Protein AF-F8UHE6-F1 (afdb_monomer_lite)

Radius of gyration: 17.06 Å; chains: 1; bounding box: 38×23×50 Å

Structure (mmCIF, N/CA/C/O backbone):
data_AF-F8UHE6-F1
#
_entry.id   AF-F8UHE6-F1
#
loop_
_atom_site.group_PDB
_atom_site.id
_atom_site.type_symbol
_atom_site.label_atom_id
_atom_site.label_alt_id
_atom_site.label_comp_id
_atom_site.label_asym_id
_atom_site.label_entity_id
_atom_site.label_seq_id
_atom_site.pdbx_PDB_ins_code
_atom_site.Cartn_x
_atom_site.Cartn_y
_atom_site.Cartn_z
_atom_site.occupancy
_atom_site.B_iso_or_equiv
_atom_site.auth_seq_id
_atom_site.auth_comp_id
_atom_site.auth_asym_id
_atom_site.auth_atom_id
_atom_site.pdbx_PDB_model_num
ATOM 1 N N . LEU A 1 1 ? 16.827 5.335 -2.4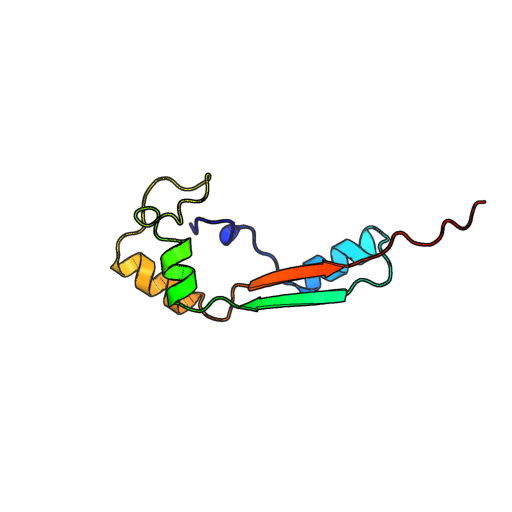27 1.00 45.09 1 LEU A N 1
ATOM 2 C CA . LEU A 1 1 ? 15.913 4.555 -1.559 1.00 45.09 1 LEU A CA 1
ATOM 3 C C . LEU A 1 1 ? 14.492 4.970 -1.937 1.00 45.09 1 LEU A C 1
ATOM 5 O O . LEU A 1 1 ? 14.298 6.153 -2.169 1.00 45.09 1 LEU A O 1
ATOM 9 N N . TYR A 1 2 ? 13.588 4.013 -2.148 1.00 50.44 2 TYR A N 1
ATOM 10 C CA . TYR A 1 2 ? 12.340 4.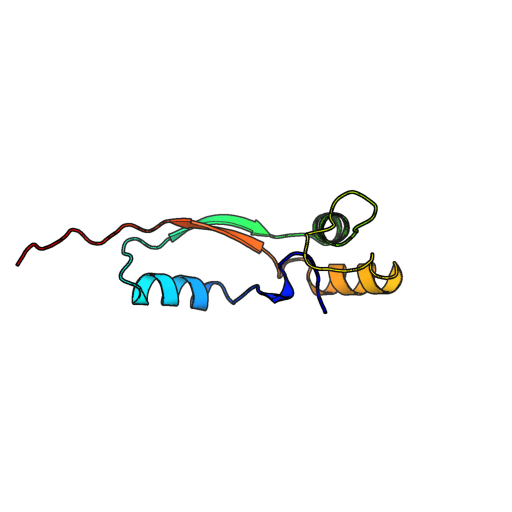117 -2.927 1.00 50.44 2 TYR A CA 1
ATOM 11 C C . TYR A 1 2 ? 11.539 5.432 -2.753 1.00 50.44 2 TYR A C 1
ATOM 13 O O . TYR A 1 2 ? 11.075 5.746 -1.656 1.00 50.44 2 TYR A O 1
ATOM 21 N N . SER A 1 3 ? 11.364 6.185 -3.844 1.00 58.03 3 SER A N 1
ATOM 22 C CA . SER A 1 3 ? 10.485 7.362 -3.932 1.00 58.03 3 SER A CA 1
ATOM 23 C C . SER A 1 3 ? 8.993 6.956 -3.908 1.00 58.03 3 SER A C 1
ATOM 25 O O . SER A 1 3 ? 8.669 5.769 -3.908 1.00 58.03 3 SER A O 1
ATOM 27 N N . ALA A 1 4 ? 8.079 7.935 -3.845 1.00 58.97 4 ALA A N 1
ATOM 28 C CA . ALA A 1 4 ? 6.615 7.751 -3.902 1.00 58.97 4 ALA A CA 1
ATOM 29 C C . ALA A 1 4 ? 5.929 7.072 -2.696 1.00 58.97 4 ALA A C 1
ATOM 31 O O . ALA A 1 4 ? 5.057 6.226 -2.862 1.00 58.97 4 ALA A O 1
ATOM 32 N N . CYS A 1 5 ? 6.296 7.452 -1.464 1.00 68.00 5 CYS A N 1
ATOM 33 C CA . CYS A 1 5 ? 5.716 6.941 -0.204 1.00 68.00 5 CYS A CA 1
ATOM 34 C C . CYS A 1 5 ? 5.894 5.430 0.056 1.00 68.00 5 CYS A C 1
ATOM 36 O O . CYS A 1 5 ? 5.543 4.959 1.136 1.00 68.00 5 CYS A O 1
ATOM 38 N N . ILE A 1 6 ? 6.507 4.675 -0.863 1.00 75.62 6 ILE A N 1
ATOM 39 C CA . ILE A 1 6 ? 6.756 3.233 -0.706 1.00 75.62 6 ILE A CA 1
ATOM 40 C C . ILE A 1 6 ? 7.725 2.961 0.448 1.00 75.62 6 ILE A C 1
ATOM 42 O O . ILE A 1 6 ? 7.513 2.033 1.220 1.00 75.62 6 ILE A O 1
ATOM 46 N N . SER A 1 7 ? 8.761 3.792 0.613 1.00 74.94 7 SER A N 1
ATOM 47 C CA . SER A 1 7 ? 9.724 3.634 1.717 1.00 74.94 7 SER A CA 1
ATOM 48 C C . SER A 1 7 ? 9.091 3.775 3.106 1.00 74.94 7 SER A C 1
ATOM 50 O O . SER A 1 7 ? 9.657 3.279 4.072 1.00 74.94 7 SER A O 1
ATOM 52 N N . GLY A 1 8 ? 7.942 4.453 3.213 1.00 76.31 8 GLY A N 1
ATOM 53 C CA . GLY A 1 8 ? 7.194 4.608 4.463 1.00 76.31 8 GLY A CA 1
ATOM 54 C C . GLY A 1 8 ? 6.081 3.576 4.652 1.00 76.31 8 GLY A C 1
ATOM 55 O O . GLY A 1 8 ? 5.359 3.648 5.644 1.00 76.31 8 GLY A O 1
ATOM 56 N N . ALA A 1 9 ? 5.902 2.642 3.713 1.00 84.69 9 ALA A N 1
ATOM 57 C CA . ALA A 1 9 ? 4.881 1.613 3.831 1.00 84.69 9 ALA A CA 1
ATOM 58 C C . ALA A 1 9 ? 5.218 0.659 4.985 1.00 84.69 9 ALA A C 1
ATOM 60 O O . ALA A 1 9 ? 6.346 0.180 5.110 1.00 84.69 9 ALA A O 1
ATOM 61 N N . ILE A 1 10 ? 4.217 0.358 5.812 1.00 89.44 10 ILE A N 1
ATOM 62 C CA . ILE A 1 10 ? 4.335 -0.582 6.929 1.00 89.44 10 ILE A CA 1
ATOM 63 C C . ILE A 1 10 ? 3.464 -1.819 6.683 1.00 89.44 10 ILE A C 1
ATOM 65 O O . ILE A 1 10 ? 2.518 -1.752 5.892 1.00 89.44 10 ILE A O 1
ATOM 69 N N . PRO A 1 11 ? 3.735 -2.949 7.362 1.00 91.44 11 PRO A N 1
ATOM 70 C CA . PRO A 1 11 ? 2.858 -4.108 7.298 1.00 91.44 11 PRO A CA 1
ATOM 71 C C . PRO A 1 11 ? 1.427 -3.752 7.714 1.00 91.44 11 PRO A C 1
ATOM 73 O O . PRO A 1 11 ? 1.201 -3.100 8.734 1.00 91.44 11 PRO A O 1
ATOM 76 N N . GLU A 1 12 ? 0.447 -4.232 6.951 1.00 91.81 12 GLU A N 1
ATOM 77 C CA . GLU A 1 12 ? -0.974 -3.957 7.191 1.00 91.81 12 GLU A CA 1
ATOM 78 C C . GLU A 1 12 ? -1.417 -4.356 8.601 1.00 91.81 12 GLU A C 1
ATOM 80 O O . GLU A 1 12 ? -2.098 -3.586 9.273 1.00 91.81 12 GLU A O 1
ATOM 85 N N . ALA A 1 13 ? -0.983 -5.523 9.084 1.00 93.00 13 ALA A N 1
ATOM 86 C CA . ALA A 1 13 ? -1.306 -5.985 10.430 1.00 93.00 13 ALA A CA 1
ATOM 87 C C . ALA A 1 13 ? -0.847 -4.988 11.508 1.00 93.00 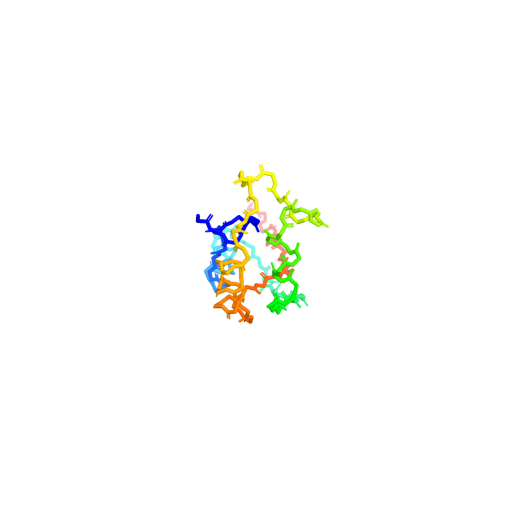13 ALA A C 1
ATOM 89 O O . ALA A 1 13 ? -1.599 -4.719 12.442 1.00 93.00 13 ALA A O 1
ATOM 90 N N . SER A 1 14 ? 0.340 -4.394 11.343 1.00 94.50 14 SER A N 1
ATOM 91 C CA . SER A 1 14 ? 0.871 -3.371 12.250 1.00 94.50 14 SER A CA 1
ATOM 92 C C . SER A 1 14 ? 0.053 -2.082 12.188 1.00 94.50 14 SER A C 1
ATOM 94 O O . SER A 1 14 ? -0.246 -1.504 13.228 1.00 94.50 14 SER A O 1
ATOM 96 N N . TYR A 1 15 ? -0.373 -1.659 10.993 1.00 93.88 15 TYR A N 1
ATOM 97 C CA . TYR A 1 15 ? -1.245 -0.491 10.841 1.00 93.88 15 TYR A CA 1
ATOM 98 C C . TYR A 1 15 ? -2.609 -0.706 11.516 1.00 93.88 15 TYR A C 1
ATOM 100 O O . TYR A 1 15 ? -3.061 0.134 12.290 1.00 93.88 15 TYR A O 1
ATOM 108 N N . LEU A 1 16 ? -3.248 -1.860 11.287 1.00 95.19 16 LEU A N 1
ATOM 109 C CA . LEU A 1 16 ? -4.541 -2.194 11.895 1.00 95.19 16 LEU A CA 1
ATOM 110 C C . LEU A 1 16 ? -4.447 -2.366 13.416 1.00 95.19 16 LEU A C 1
ATOM 112 O O . LEU A 1 16 ? -5.386 -2.003 14.121 1.00 95.19 16 LEU A O 1
ATOM 116 N N . ALA A 1 17 ? -3.343 -2.920 13.924 1.00 95.06 17 ALA A N 1
ATOM 117 C CA . ALA A 1 17 ? -3.083 -3.000 15.359 1.00 95.06 17 ALA A CA 1
ATOM 118 C C . ALA A 1 17 ? -2.965 -1.599 15.972 1.00 95.06 17 ALA A C 1
ATOM 120 O O . ALA A 1 17 ? -3.708 -1.294 16.899 1.00 95.06 17 ALA A O 1
ATOM 121 N N . GLY A 1 18 ? -2.151 -0.717 15.381 1.00 95.44 18 GLY A N 1
ATOM 122 C CA . GLY A 1 18 ? -1.993 0.660 15.855 1.00 95.44 18 GLY A CA 1
ATOM 123 C C . GLY A 1 18 ? -3.302 1.457 15.865 1.00 95.44 18 GLY A C 1
ATOM 124 O O . GLY A 1 18 ? -3.558 2.209 16.800 1.00 95.44 18 GLY A O 1
ATOM 125 N N . LEU A 1 19 ? -4.185 1.255 14.878 1.00 95.19 19 LEU A N 1
ATOM 126 C CA . LEU A 1 19 ? -5.514 1.884 14.876 1.00 95.19 19 LEU A CA 1
ATOM 127 C C . LEU A 1 19 ? -6.393 1.407 16.043 1.00 95.19 19 LEU A C 1
ATOM 129 O O . LEU A 1 19 ? -7.101 2.215 16.641 1.00 95.19 19 LEU A O 1
ATOM 133 N N . ARG A 1 20 ? -6.341 0.114 16.382 1.00 94.88 20 ARG A N 1
ATOM 134 C CA . ARG A 1 20 ? -7.073 -0.441 17.533 1.00 94.88 20 ARG A CA 1
ATOM 135 C C . ARG A 1 20 ? -6.483 0.037 18.858 1.00 94.88 20 ARG A C 1
ATOM 137 O O . ARG A 1 20 ? -7.235 0.392 19.756 1.00 94.88 20 ARG A O 1
ATOM 144 N N . GLU A 1 21 ? -5.158 0.094 18.962 1.00 96.00 21 GLU A N 1
ATOM 145 C CA . GLU A 1 21 ? -4.449 0.637 20.130 1.00 96.00 21 GLU A CA 1
ATOM 146 C C . GLU A 1 21 ? -4.750 2.126 20.345 1.00 96.00 21 GLU A C 1
ATOM 148 O O . GLU A 1 21 ? -4.885 2.569 21.481 1.00 96.00 21 GLU A O 1
ATOM 153 N N . ALA A 1 22 ? -4.954 2.885 19.263 1.00 94.94 22 ALA A N 1
ATOM 154 C CA . ALA A 1 22 ? -5.423 4.269 19.313 1.00 94.94 22 ALA A CA 1
ATOM 155 C C . ALA A 1 22 ? -6.901 4.410 19.741 1.00 94.94 22 ALA A C 1
ATOM 157 O O . ALA A 1 22 ? -7.418 5.525 19.817 1.00 94.94 22 ALA A O 1
ATOM 158 N N . GLY A 1 23 ? -7.591 3.299 20.010 1.00 95.06 23 GLY A N 1
ATOM 159 C CA . GLY A 1 23 ? -8.954 3.268 20.528 1.00 95.06 23 GLY A CA 1
ATOM 160 C C . GLY A 1 23 ? -10.043 3.195 19.462 1.00 95.06 23 GLY A C 1
ATOM 161 O O . GLY A 1 23 ? -11.212 3.235 19.828 1.00 95.06 23 GLY A O 1
ATOM 162 N N . LEU A 1 24 ? -9.717 3.077 18.168 1.00 94.88 24 LEU A N 1
ATOM 163 C CA . LEU A 1 24 ? -10.738 2.893 17.131 1.00 94.88 24 LEU A CA 1
ATOM 164 C C . LEU A 1 24 ? -11.358 1.494 17.216 1.00 94.88 24 LEU A C 1
ATOM 166 O O . LEU A 1 24 ? -10.662 0.484 17.344 1.00 94.88 24 LEU A O 1
ATOM 170 N N . VAL A 1 25 ? -12.677 1.440 17.056 1.00 95.25 25 VAL A N 1
ATOM 171 C CA . VAL A 1 25 ? -13.459 0.200 16.979 1.00 95.25 25 VAL A CA 1
ATOM 172 C C . VAL A 1 25 ? -13.908 -0.064 15.543 1.00 95.25 25 VAL A C 1
ATOM 174 O O . VAL A 1 25 ? -13.780 0.796 14.669 1.00 95.25 25 VAL A O 1
ATOM 177 N N . ASP A 1 26 ? -14.401 -1.274 15.272 1.00 94.94 26 ASP A N 1
ATOM 178 C CA . ASP A 1 26 ? -14.877 -1.690 13.943 1.00 94.94 26 ASP A CA 1
ATOM 179 C C . ASP A 1 26 ? -13.833 -1.495 12.816 1.00 94.94 26 ASP A C 1
ATOM 181 O O . ASP A 1 26 ? -14.178 -1.239 11.659 1.00 94.94 26 ASP A O 1
ATOM 185 N N . VAL A 1 27 ? -12.537 -1.601 13.154 1.00 96.44 27 VAL A N 1
ATOM 186 C CA . VAL A 1 27 ? -11.429 -1.374 12.214 1.00 96.44 27 VAL A CA 1
ATOM 187 C C . VAL A 1 27 ? -11.387 -2.475 11.154 1.00 96.44 27 VAL A C 1
ATOM 189 O O . VAL A 1 27 ? -11.109 -3.639 11.462 1.00 96.44 27 VAL A O 1
ATOM 192 N N . ALA A 1 28 ? -11.601 -2.090 9.895 1.00 94.69 28 ALA A N 1
ATOM 193 C CA . ALA A 1 28 ? -11.644 -2.993 8.749 1.00 94.69 28 ALA A CA 1
ATOM 194 C C . ALA A 1 28 ? -11.045 -2.361 7.486 1.00 94.69 28 ALA A C 1
ATOM 196 O O . ALA A 1 28 ? -11.216 -1.169 7.224 1.00 94.69 28 ALA A O 1
ATOM 197 N N . VAL A 1 29 ? -10.396 -3.189 6.667 1.00 96.25 29 VAL A N 1
ATOM 198 C CA . VAL A 1 29 ? -9.996 -2.824 5.302 1.00 96.25 29 VAL A CA 1
ATOM 199 C C . VAL A 1 29 ? -11.211 -2.971 4.389 1.00 96.25 29 VAL A C 1
ATOM 201 O O . VAL A 1 29 ? -11.847 -4.023 4.372 1.00 96.25 29 VAL A O 1
ATOM 204 N N . ARG A 1 30 ? -11.551 -1.916 3.648 1.00 95.25 30 ARG A N 1
ATOM 205 C CA . ARG A 1 30 ? -12.697 -1.892 2.724 1.00 95.25 30 ARG A CA 1
ATOM 206 C C . ARG A 1 30 ? -12.290 -2.066 1.277 1.00 95.25 30 ARG A C 1
ATOM 208 O O . ARG A 1 30 ? -12.969 -2.775 0.550 1.00 95.25 30 ARG A O 1
ATOM 215 N N . ASP A 1 31 ? -11.166 -1.474 0.899 1.00 94.31 31 ASP A N 1
ATOM 216 C CA . ASP A 1 31 ? -10.664 -1.520 -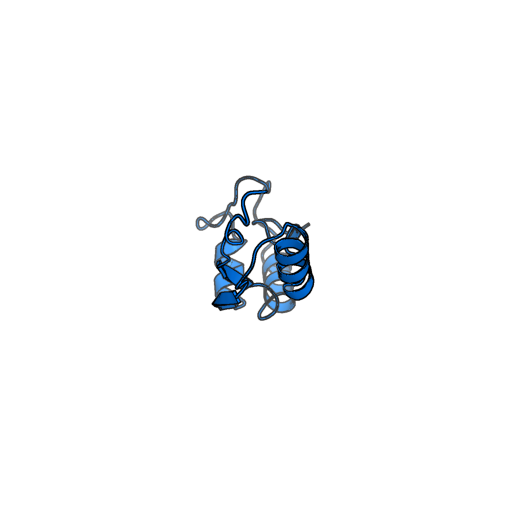0.467 1.00 94.31 31 ASP A CA 1
ATOM 217 C C . ASP A 1 31 ? -9.160 -1.768 -0.473 1.00 94.31 31 ASP A C 1
ATOM 219 O O . ASP A 1 31 ? -8.442 -1.366 0.450 1.00 94.31 31 ASP A O 1
ATOM 223 N N . ARG A 1 32 ? -8.688 -2.405 -1.545 1.00 94.12 32 ARG A N 1
ATOM 224 C CA . ARG A 1 32 ? -7.276 -2.692 -1.783 1.00 94.12 32 ARG A CA 1
ATOM 225 C C . ARG A 1 32 ? -6.954 -2.515 -3.259 1.00 94.12 32 ARG A C 1
ATOM 227 O O . ARG A 1 32 ? -7.618 -3.093 -4.112 1.00 94.12 32 ARG A O 1
ATOM 234 N N . LEU A 1 33 ? -5.868 -1.805 -3.529 1.00 93.44 33 LEU A N 1
ATOM 235 C CA . LEU A 1 33 ? -5.195 -1.784 -4.819 1.00 93.44 33 LEU A CA 1
ATOM 236 C C . LEU A 1 33 ? -3.784 -2.332 -4.622 1.00 93.44 33 LEU A C 1
ATOM 238 O O . LEU A 1 33 ? -2.945 -1.656 -4.034 1.00 93.44 33 LEU A O 1
ATOM 242 N N . VAL A 1 34 ? -3.543 -3.564 -5.071 1.00 94.50 34 VAL A N 1
ATOM 243 C CA . VAL A 1 34 ? -2.196 -4.148 -5.115 1.00 94.50 34 VAL A CA 1
ATOM 244 C C . VAL A 1 34 ? -1.546 -3.715 -6.415 1.00 94.50 34 VAL A C 1
ATOM 246 O O . VAL A 1 34 ? -2.120 -3.938 -7.478 1.00 94.50 34 VAL A O 1
ATOM 249 N N . TYR A 1 35 ? -0.367 -3.109 -6.328 1.00 91.81 35 TYR A N 1
ATOM 250 C CA . TYR A 1 35 ? 0.308 -2.595 -7.508 1.00 91.81 35 TYR A CA 1
ATOM 251 C C . TYR A 1 35 ? 1.063 -3.699 -8.249 1.00 91.81 35 TYR A C 1
ATOM 253 O O . TYR A 1 35 ? 1.861 -4.440 -7.659 1.00 91.81 35 TYR A O 1
ATOM 261 N N . ASP A 1 36 ? 0.842 -3.775 -9.557 1.00 93.81 36 ASP A N 1
ATOM 262 C CA . ASP A 1 36 ? 1.678 -4.550 -10.468 1.00 93.81 36 ASP A CA 1
ATOM 263 C C . ASP A 1 36 ? 2.935 -3.768 -10.903 1.00 93.81 36 ASP A C 1
ATOM 265 O O . ASP A 1 36 ? 3.128 -2.595 -10.571 1.00 93.81 36 ASP A O 1
ATOM 269 N N . ALA A 1 37 ? 3.824 -4.425 -11.650 1.00 91.06 37 ALA A N 1
ATOM 270 C CA . ALA A 1 37 ? 5.072 -3.812 -12.097 1.00 91.06 37 ALA A CA 1
ATOM 271 C C . ALA A 1 37 ? 4.858 -2.608 -13.035 1.00 91.06 37 ALA A C 1
ATOM 273 O O . ALA A 1 37 ? 5.634 -1.654 -12.977 1.00 91.06 37 ALA A O 1
ATOM 274 N N . ALA A 1 38 ? 3.825 -2.622 -13.883 1.00 89.25 38 ALA A N 1
ATOM 275 C CA . ALA A 1 38 ? 3.546 -1.539 -14.826 1.00 89.25 38 ALA A CA 1
ATOM 276 C C . ALA A 1 38 ? 3.014 -0.300 -14.094 1.00 89.25 38 ALA A C 1
ATOM 278 O O . ALA A 1 38 ? 3.483 0.815 -14.330 1.00 89.25 38 ALA A O 1
ATOM 279 N N . GLN A 1 39 ? 2.110 -0.504 -13.137 1.00 88.50 39 GLN A N 1
ATOM 280 C CA . GLN A 1 39 ? 1.594 0.543 -12.265 1.00 88.50 39 GLN A CA 1
ATOM 281 C C . GLN A 1 39 ? 2.706 1.134 -11.388 1.00 88.50 39 GLN A C 1
ATOM 283 O O . GLN A 1 39 ? 2.813 2.354 -11.282 1.00 88.50 39 GLN A O 1
ATOM 288 N N . LEU A 1 40 ? 3.582 0.297 -10.814 1.00 87.31 40 LEU A N 1
ATOM 289 C CA . LEU A 1 40 ? 4.754 0.766 -10.063 1.00 87.31 40 LEU A CA 1
ATOM 290 C C . LEU A 1 40 ? 5.743 1.528 -10.949 1.00 87.31 40 LEU A C 1
ATOM 292 O O . LEU A 1 40 ? 6.354 2.484 -10.485 1.00 87.31 40 LEU A O 1
ATOM 296 N N . THR A 1 41 ? 5.904 1.124 -12.212 1.00 85.88 41 THR A N 1
ATOM 297 C CA . THR A 1 41 ? 6.757 1.841 -13.171 1.00 85.88 41 THR A CA 1
ATOM 298 C C . THR A 1 41 ? 6.220 3.248 -13.395 1.00 85.88 41 THR A C 1
ATOM 300 O O . THR A 1 41 ? 6.977 4.198 -13.239 1.00 85.88 41 THR A O 1
ATOM 303 N N . GLY A 1 42 ? 4.918 3.396 -13.661 1.00 81.75 42 GLY A N 1
ATOM 304 C CA . GLY A 1 42 ? 4.292 4.715 -13.801 1.00 81.75 42 GLY A CA 1
ATOM 305 C C . GLY A 1 42 ? 4.343 5.557 -12.521 1.00 81.75 42 GLY A C 1
ATOM 306 O O . GLY A 1 42 ? 4.482 6.772 -12.594 1.00 81.75 42 GLY A O 1
ATOM 307 N N . LEU A 1 43 ? 4.279 4.920 -11.346 1.00 78.94 43 LEU A N 1
ATOM 308 C CA . LEU A 1 43 ? 4.362 5.599 -10.048 1.00 78.94 43 LEU A CA 1
ATOM 309 C C . LEU A 1 43 ? 5.785 6.068 -9.703 1.00 78.94 43 LEU A C 1
ATOM 311 O O . LEU A 1 43 ? 5.949 7.049 -8.991 1.00 78.94 43 LEU A O 1
ATOM 315 N N . LEU A 1 44 ? 6.815 5.351 -10.150 1.00 77.44 44 LEU A N 1
ATOM 316 C CA . LEU A 1 44 ? 8.217 5.634 -9.817 1.00 77.44 44 LEU A CA 1
ATOM 317 C C . LEU A 1 44 ? 8.959 6.392 -10.924 1.00 77.44 44 LEU A C 1
ATOM 319 O O . LEU A 1 44 ? 10.045 6.926 -10.684 1.00 77.44 44 LEU A O 1
ATOM 323 N N . ASP A 1 45 ? 8.392 6.442 -12.127 1.00 72.75 45 ASP A N 1
ATOM 324 C CA . ASP A 1 45 ? 8.907 7.233 -13.234 1.00 72.75 45 ASP A CA 1
ATOM 325 C C . ASP A 1 45 ? 8.488 8.704 -13.087 1.00 72.75 45 ASP A C 1
ATOM 327 O O . ASP A 1 45 ? 7.350 9.112 -13.329 1.00 72.75 45 ASP A O 1
ATOM 331 N N . SER A 1 46 ? 9.450 9.536 -12.690 1.00 62.34 46 SER A N 1
ATOM 332 C CA . SER A 1 46 ? 9.243 10.972 -12.518 1.00 62.34 46 SER A CA 1
ATOM 333 C C . SER A 1 46 ? 9.122 11.737 -13.842 1.00 62.34 46 SER A C 1
ATOM 335 O O . SER A 1 46 ? 8.790 12.918 -13.808 1.00 62.34 46 SER A O 1
ATOM 337 N N . THR A 1 47 ? 9.397 11.113 -14.997 1.00 57.16 47 THR A N 1
ATOM 338 C CA . THR A 1 47 ? 9.328 11.774 -16.317 1.00 57.16 47 THR A CA 1
ATOM 339 C C . THR A 1 47 ? 7.938 11.719 -16.953 1.00 57.16 47 THR A C 1
ATOM 341 O O . THR A 1 47 ? 7.595 12.595 -17.744 1.00 57.16 47 THR A O 1
ATOM 344 N N . THR A 1 48 ? 7.116 10.737 -16.575 1.00 54.44 48 THR A N 1
ATOM 345 C CA . THR A 1 48 ? 5.763 10.513 -17.113 1.00 54.44 48 THR A CA 1
ATOM 346 C C . THR A 1 48 ? 4.639 10.930 -16.154 1.00 54.44 48 THR A C 1
ATOM 348 O O . THR A 1 48 ? 3.465 10.792 -16.490 1.00 54.44 48 THR A O 1
ATOM 351 N N . GLY A 1 49 ? 4.979 11.520 -15.000 1.00 49.78 49 GLY A N 1
ATOM 352 C CA . GLY A 1 49 ? 4.020 12.135 -14.070 1.00 49.78 49 GLY A CA 1
ATOM 353 C C . GLY A 1 49 ? 3.925 11.489 -12.682 1.00 49.78 49 GLY A C 1
ATOM 354 O O . GLY A 1 49 ? 3.124 11.943 -11.871 1.00 49.78 49 GLY A O 1
ATOM 355 N N . GLY A 1 50 ? 4.747 10.479 -12.372 1.00 50.84 50 GLY A N 1
ATOM 356 C CA . GLY A 1 50 ? 4.786 9.798 -11.067 1.00 50.84 50 GLY A CA 1
ATOM 357 C C . GLY A 1 50 ? 5.727 10.419 -10.028 1.00 50.84 50 GLY A C 1
ATOM 358 O O . GLY A 1 50 ? 5.966 9.836 -8.975 1.00 50.84 50 GLY A O 1
ATOM 359 N N . GLY A 1 51 ? 6.298 11.598 -10.292 1.00 53.56 51 GLY A N 1
ATOM 360 C CA . GLY A 1 51 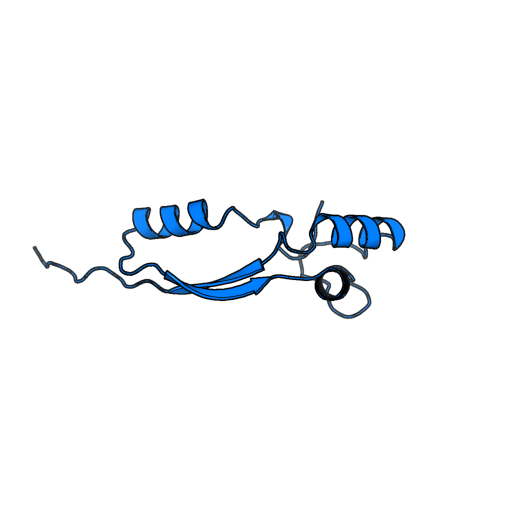? 7.209 12.270 -9.363 1.00 53.56 51 GLY A CA 1
ATOM 361 C C . GLY A 1 51 ? 6.494 12.730 -8.089 1.00 53.56 51 GLY A C 1
ATOM 362 O O . GLY A 1 51 ? 6.088 13.880 -7.985 1.00 53.56 51 GLY A O 1
ATOM 363 N N . CYS A 1 52 ? 6.326 11.846 -7.106 1.00 50.12 52 CYS A N 1
ATOM 364 C CA . CYS A 1 52 ? 5.899 12.241 -5.767 1.00 50.12 52 CYS A CA 1
ATOM 365 C C . CYS A 1 52 ? 6.946 13.198 -5.168 1.00 50.12 52 CYS A C 1
ATOM 367 O O . CYS A 1 52 ? 8.143 12.935 -5.294 1.00 50.12 52 CYS A O 1
ATOM 369 N N . CYS A 1 53 ? 6.491 14.266 -4.500 1.00 49.12 53 CYS A N 1
ATOM 370 C CA . CYS A 1 53 ? 7.238 15.440 -4.009 1.00 49.12 53 CYS A CA 1
ATOM 371 C C . CYS A 1 53 ? 8.531 15.202 -3.190 1.00 49.12 53 CYS A C 1
ATOM 373 O O . CYS A 1 53 ? 9.131 16.168 -2.730 1.00 49.12 53 CYS A O 1
ATOM 375 N N . CYS A 1 54 ? 8.957 13.960 -2.957 1.00 51.50 54 CYS A N 1
ATOM 376 C CA . CYS A 1 54 ? 10.016 13.595 -2.014 1.00 51.50 54 CYS A CA 1
ATOM 377 C C . CYS A 1 54 ? 11.197 12.826 -2.646 1.00 51.50 54 CYS A C 1
ATOM 379 O O . CYS A 1 54 ? 11.970 12.217 -1.910 1.00 51.50 54 CYS A O 1
ATOM 381 N N . GLY A 1 55 ? 11.340 12.797 -3.977 1.00 51.66 55 GLY A N 1
ATOM 382 C CA . GLY A 1 55 ? 12.467 12.135 -4.648 1.00 51.66 55 GLY A CA 1
ATOM 383 C C . GLY A 1 55 ? 13.060 12.976 -5.776 1.00 51.66 55 GLY A C 1
ATOM 384 O O . GLY A 1 55 ? 12.366 13.293 -6.737 1.00 51.66 55 GLY A O 1
ATOM 385 N N . GLU A 1 56 ? 14.344 13.317 -5.673 1.00 51.28 56 GLU A N 1
ATOM 386 C CA . GLU A 1 56 ? 15.088 13.945 -6.767 1.00 51.28 56 GLU A CA 1
ATOM 387 C C . GLU A 1 56 ? 15.462 12.892 -7.823 1.00 51.28 56 GLU A C 1
ATOM 389 O O . GLU A 1 56 ? 16.263 11.992 -7.573 1.00 51.28 56 GLU A O 1
ATOM 394 N N . GLY A 1 57 ? 14.883 13.030 -9.019 1.00 56.75 57 GLY A N 1
ATOM 395 C CA . GLY A 1 57 ? 15.302 12.330 -10.236 1.00 56.75 57 GLY A CA 1
ATOM 396 C C . GLY A 1 57 ? 14.643 10.970 -10.495 1.00 56.75 57 GLY A C 1
ATOM 397 O O . GLY A 1 57 ? 14.332 10.201 -9.585 1.00 56.75 57 GLY A O 1
ATOM 398 N N . SER A 1 58 ? 14.456 10.653 -11.781 1.00 64.62 58 SER A N 1
ATOM 399 C CA . SER A 1 58 ? 13.994 9.330 -12.208 1.00 64.62 58 SER A CA 1
ATOM 400 C C . SER A 1 58 ? 15.090 8.300 -11.956 1.00 64.62 58 SER A C 1
ATOM 402 O O . SER A 1 58 ? 16.255 8.540 -12.285 1.00 64.62 58 SER A O 1
ATOM 404 N N . LEU A 1 59 ? 14.727 7.119 -11.458 1.00 70.94 59 LEU A N 1
ATOM 405 C CA . LEU A 1 59 ? 15.661 5.996 -11.382 1.00 70.94 59 LEU A CA 1
ATOM 406 C C . LEU A 1 59 ? 16.156 5.611 -12.792 1.00 70.94 59 LEU A C 1
ATOM 408 O O . LEU A 1 59 ? 15.364 5.631 -13.737 1.00 70.94 59 LEU A O 1
ATOM 412 N N . PRO A 1 60 ? 17.428 5.191 -12.958 1.00 81.31 60 PRO A N 1
ATOM 413 C CA . PRO A 1 60 ? 17.887 4.600 -14.213 1.00 81.31 60 PRO A CA 1
ATOM 414 C C . PRO A 1 60 ? 16.974 3.440 -14.628 1.00 81.31 60 PRO A C 1
ATOM 416 O O . PRO A 1 60 ? 16.588 2.642 -13.771 1.00 81.31 60 PRO A O 1
ATOM 419 N N . LYS A 1 61 ? 16.663 3.305 -15.925 1.00 81.06 61 LYS A N 1
ATOM 420 C CA . LYS A 1 61 ? 15.680 2.327 -16.444 1.00 81.06 61 LYS A CA 1
ATOM 421 C C . LYS A 1 61 ? 15.900 0.899 -15.936 1.00 81.06 61 LYS A C 1
ATOM 423 O O . LYS A 1 61 ? 14.948 0.235 -15.542 1.00 81.06 61 LYS A O 1
ATOM 428 N N . GLU A 1 62 ? 17.149 0.443 -15.882 1.00 84.56 62 GLU A N 1
ATOM 429 C CA . GLU A 1 62 ? 17.497 -0.888 -15.364 1.00 84.56 62 GLU A CA 1
ATOM 430 C C . GLU A 1 62 ? 17.203 -1.030 -13.864 1.00 84.56 62 GLU A C 1
ATOM 432 O O . GLU A 1 62 ? 16.687 -2.049 -13.404 1.00 84.56 62 GLU A O 1
ATOM 437 N N . THR A 1 63 ? 17.485 0.021 -13.089 1.00 83.81 63 THR A N 1
ATOM 438 C CA . THR A 1 63 ? 17.174 0.058 -11.656 1.00 83.81 63 THR A CA 1
ATOM 439 C C . THR A 1 63 ? 15.668 0.095 -11.434 1.00 83.81 63 THR A C 1
ATOM 441 O O . THR A 1 63 ? 15.180 -0.634 -10.575 1.00 83.81 63 THR A O 1
ATOM 444 N N . LEU A 1 64 ? 14.936 0.885 -12.224 1.00 84.25 64 LEU A N 1
ATOM 445 C CA . LEU A 1 64 ? 13.478 0.964 -12.190 1.00 84.25 64 LEU A CA 1
ATOM 446 C C . LEU A 1 64 ? 12.835 -0.395 -12.497 1.00 84.25 64 LEU A C 1
ATOM 448 O O . LEU A 1 64 ? 11.994 -0.854 -11.730 1.00 84.25 64 LEU A O 1
ATOM 452 N N . ALA A 1 65 ? 13.277 -1.081 -13.554 1.00 86.94 65 ALA A N 1
ATOM 453 C CA . ALA A 1 65 ? 12.782 -2.411 -13.913 1.00 86.94 65 ALA A CA 1
ATOM 454 C C . ALA A 1 65 ? 13.032 -3.441 -12.798 1.00 86.94 65 ALA A C 1
ATOM 456 O O . ALA A 1 65 ? 12.133 -4.184 -12.410 1.00 86.94 65 ALA A O 1
ATOM 457 N N . ARG A 1 66 ? 14.237 -3.446 -12.213 1.00 89.25 66 ARG A N 1
ATOM 458 C CA . ARG A 1 66 ? 14.571 -4.336 -11.091 1.00 89.25 66 ARG A CA 1
ATOM 459 C C . ARG A 1 66 ? 13.711 -4.056 -9.857 1.00 89.25 66 ARG A C 1
ATOM 461 O O . ARG A 1 66 ? 13.223 -4.981 -9.216 1.00 89.25 66 ARG A O 1
ATOM 468 N N . VAL A 1 67 ? 13.549 -2.781 -9.513 1.00 86.25 67 VAL A N 1
ATOM 469 C CA . VAL A 1 67 ? 12.775 -2.316 -8.354 1.00 86.25 67 VAL A CA 1
ATOM 470 C C . VAL A 1 67 ? 11.297 -2.671 -8.496 1.00 86.25 67 VAL A C 1
ATOM 472 O O . VAL A 1 67 ? 10.713 -3.247 -7.582 1.00 86.25 67 VAL A O 1
ATOM 475 N N . THR A 1 68 ? 10.700 -2.360 -9.643 1.00 88.69 68 THR A N 1
ATOM 476 C CA . THR A 1 68 ? 9.278 -2.610 -9.914 1.00 88.69 68 THR A CA 1
ATOM 477 C C . THR A 1 68 ? 8.977 -4.104 -9.930 1.00 88.69 68 THR A C 1
ATOM 479 O O . THR A 1 68 ? 8.019 -4.527 -9.290 1.00 88.69 68 THR A O 1
ATOM 482 N N . ALA A 1 69 ? 9.844 -4.926 -10.532 1.00 90.81 69 ALA A N 1
ATOM 483 C CA . ALA A 1 69 ? 9.728 -6.382 -10.475 1.00 90.81 69 ALA A CA 1
ATOM 484 C C . ALA A 1 69 ? 9.838 -6.929 -9.040 1.00 90.81 69 ALA A C 1
ATOM 486 O O . ALA A 1 69 ? 9.089 -7.824 -8.655 1.00 90.81 69 ALA A O 1
ATOM 487 N N . ALA A 1 70 ? 10.743 -6.382 -8.222 1.00 90.38 70 ALA A N 1
ATOM 488 C CA . ALA A 1 70 ? 10.925 -6.829 -6.842 1.00 90.38 70 ALA A CA 1
ATOM 489 C C . ALA A 1 70 ? 9.746 -6.467 -5.920 1.00 90.38 70 ALA A C 1
ATOM 491 O O . ALA A 1 70 ? 9.510 -7.177 -4.935 1.00 90.38 70 ALA A O 1
ATOM 492 N N . LEU A 1 71 ? 9.040 -5.372 -6.217 1.00 89.75 71 LEU A N 1
ATOM 493 C CA . LEU A 1 71 ? 7.945 -4.824 -5.411 1.00 89.75 71 LEU A CA 1
ATOM 494 C C . LEU A 1 71 ? 6.544 -5.189 -5.914 1.00 89.75 71 LEU A C 1
ATOM 496 O O . LEU A 1 71 ? 5.584 -5.054 -5.151 1.00 89.75 71 LEU A O 1
ATOM 500 N N . ALA A 1 72 ? 6.415 -5.647 -7.160 1.00 93.12 72 ALA A N 1
ATOM 501 C CA . ALA A 1 72 ? 5.141 -6.058 -7.735 1.00 93.12 72 ALA A CA 1
ATOM 502 C C . ALA A 1 72 ? 4.436 -7.074 -6.826 1.00 93.12 72 ALA A C 1
ATOM 504 O O . ALA A 1 72 ? 5.039 -8.041 -6.354 1.00 93.12 72 ALA A O 1
ATOM 505 N N . GLY A 1 73 ? 3.160 -6.824 -6.536 1.00 92.94 73 GLY A N 1
ATOM 506 C CA . GLY A 1 73 ? 2.365 -7.668 -5.644 1.00 92.94 73 GLY A CA 1
ATOM 507 C C . GLY A 1 73 ? 2.609 -7.461 -4.142 1.00 92.94 73 GLY A C 1
ATOM 508 O O . GLY A 1 73 ? 1.861 -8.009 -3.338 1.00 92.94 73 GLY A O 1
ATOM 509 N N . LYS A 1 74 ? 3.626 -6.685 -3.738 1.00 91.12 74 LYS A N 1
ATOM 510 C CA . LYS A 1 74 ? 3.999 -6.470 -2.322 1.00 91.12 74 LYS A CA 1
ATOM 511 C C . LYS A 1 74 ? 3.600 -5.101 -1.788 1.00 91.12 74 LYS A C 1
ATOM 513 O O . LYS A 1 74 ? 3.482 -4.927 -0.579 1.00 91.12 74 LYS A O 1
ATOM 518 N N . VAL A 1 75 ? 3.416 -4.131 -2.678 1.00 90.62 75 VAL A N 1
ATOM 519 C CA . VAL A 1 75 ? 2.984 -2.775 -2.335 1.00 90.62 75 VAL A CA 1
ATOM 520 C C . VAL A 1 75 ? 1.505 -2.645 -2.657 1.00 90.62 75 VAL A C 1
ATOM 522 O O . VAL A 1 75 ? 1.054 -3.060 -3.726 1.00 90.62 75 VAL A O 1
ATOM 525 N N . ALA A 1 76 ? 0.747 -2.054 -1.739 1.00 91.88 76 ALA A N 1
ATOM 526 C CA . ALA A 1 76 ? -0.668 -1.803 -1.939 1.00 91.88 76 ALA A CA 1
ATOM 527 C C . ALA A 1 76 ? -1.092 -0.475 -1.317 1.00 91.88 76 ALA A C 1
ATOM 529 O O . ALA A 1 76 ? -0.569 -0.063 -0.282 1.00 91.88 76 ALA A O 1
ATOM 530 N N . SER A 1 77 ? -2.093 0.155 -1.920 1.00 90.56 77 SER A N 1
ATOM 531 C CA . SER A 1 77 ? -2.896 1.178 -1.257 1.00 90.56 77 SER A CA 1
ATOM 532 C C . SER A 1 77 ? -4.144 0.515 -0.691 1.00 90.56 77 SER A C 1
ATOM 534 O O . SER A 1 77 ? -4.824 -0.237 -1.389 1.00 90.56 77 SER A O 1
ATOM 536 N N . ILE A 1 78 ? -4.442 0.783 0.578 1.00 93.44 78 ILE A N 1
ATOM 537 C CA . ILE A 1 78 ? -5.609 0.234 1.269 1.00 93.44 78 ILE A CA 1
ATOM 538 C C . ILE A 1 78 ? -6.498 1.362 1.782 1.00 93.44 78 ILE A C 1
ATOM 540 O O . ILE A 1 78 ? -6.007 2.391 2.246 1.00 93.44 78 ILE A O 1
ATOM 544 N N . ARG A 1 79 ? -7.815 1.157 1.727 1.00 94.69 79 ARG A N 1
ATOM 545 C CA . ARG A 1 79 ? -8.780 1.997 2.439 1.00 94.69 79 ARG A CA 1
ATOM 546 C C . ARG A 1 79 ? -9.147 1.303 3.737 1.00 94.69 79 ARG A C 1
ATOM 548 O O . ARG A 1 79 ? -9.730 0.221 3.709 1.00 94.69 79 ARG A O 1
ATOM 555 N N . VAL A 1 80 ? -8.836 1.940 4.859 1.00 95.69 80 VAL A N 1
ATOM 556 C CA . VAL A 1 80 ? -9.200 1.452 6.190 1.00 95.69 80 VAL A CA 1
ATOM 557 C C . VAL A 1 80 ? -10.303 2.330 6.762 1.00 95.69 80 VAL A C 1
ATOM 559 O O . VAL A 1 80 ? -10.248 3.552 6.661 1.00 95.69 80 VAL A O 1
ATOM 562 N N . THR A 1 81 ? -11.312 1.700 7.351 1.00 96.19 81 THR A N 1
ATOM 563 C CA . THR A 1 81 ? -12.390 2.367 8.086 1.00 96.19 81 THR A CA 1
ATOM 564 C C . THR A 1 81 ? -12.340 1.946 9.542 1.00 96.19 81 THR A C 1
ATOM 566 O O . THR A 1 81 ? -12.072 0.780 9.813 1.00 96.19 81 THR A O 1
ATOM 569 N N . GLY A 1 82 ? -12.663 2.858 10.451 1.00 94.75 82 GLY A N 1
ATOM 570 C CA . GLY A 1 82 ? -12.911 2.580 11.863 1.00 94.75 82 GLY A CA 1
ATOM 571 C C . GLY A 1 82 ? -13.896 3.606 12.419 1.00 94.75 82 GLY A C 1
ATOM 572 O O . GLY A 1 82 ? -14.151 4.629 11.778 1.00 94.75 82 GLY A O 1
ATOM 573 N N . ARG A 1 83 ? -14.460 3.337 13.593 1.00 95.19 83 ARG A N 1
ATOM 574 C CA . ARG A 1 83 ? -15.318 4.277 14.323 1.00 95.19 83 ARG A CA 1
ATOM 575 C C . ARG A 1 83 ? -14.662 4.697 15.631 1.00 95.19 83 ARG A C 1
ATOM 577 O O . ARG A 1 83 ? -13.928 3.918 16.239 1.00 95.19 83 ARG A O 1
ATOM 584 N N . LYS A 1 84 ? -14.965 5.917 16.085 1.00 92.62 84 LYS A N 1
ATOM 585 C CA . LYS A 1 84 ? -14.740 6.292 17.486 1.00 92.62 84 LYS A CA 1
ATOM 586 C C . LYS A 1 84 ? -15.645 5.391 18.348 1.00 92.62 84 LYS A C 1
ATOM 588 O O . LYS A 1 84 ? -16.794 5.181 17.951 1.00 92.62 84 LYS A O 1
ATOM 593 N N . PRO A 1 85 ? -15.150 4.837 19.462 1.00 90.75 85 PRO A N 1
ATOM 594 C CA . PRO A 1 85 ? -15.984 4.087 20.387 1.00 90.75 85 PRO A CA 1
ATOM 595 C C . PRO A 1 85 ? -17.094 5.001 20.903 1.00 90.75 85 PRO A C 1
ATOM 597 O O . PRO A 1 85 ? -16.876 6.206 21.070 1.00 90.75 85 PRO A O 1
ATOM 600 N N . ASP A 1 86 ? -18.279 4.431 21.121 1.00 84.19 86 ASP A N 1
ATOM 601 C CA . ASP A 1 86 ? -19.380 5.173 21.722 1.00 84.19 86 ASP A CA 1
ATOM 602 C C . ASP A 1 86 ? -18.910 5.664 23.096 1.00 84.19 86 ASP A C 1
ATOM 604 O O . ASP A 1 86 ? -18.389 4.902 23.913 1.00 84.19 86 ASP A O 1
ATOM 608 N N . GLU A 1 87 ? -19.002 6.970 23.309 1.00 69.94 87 GLU A N 1
ATOM 609 C CA . GLU A 1 87 ? -18.579 7.615 24.542 1.00 69.94 87 GLU A CA 1
ATOM 610 C C . GLU A 1 87 ? -19.516 7.122 25.654 1.00 69.94 87 GLU A C 1
ATOM 612 O O . GLU A 1 87 ? -20.640 7.599 25.797 1.00 69.94 87 GLU A O 1
ATOM 617 N N . MET A 1 88 ? -19.088 6.122 26.431 1.00 55.66 88 MET A N 1
ATOM 618 C CA . MET A 1 88 ? -19.658 5.900 27.756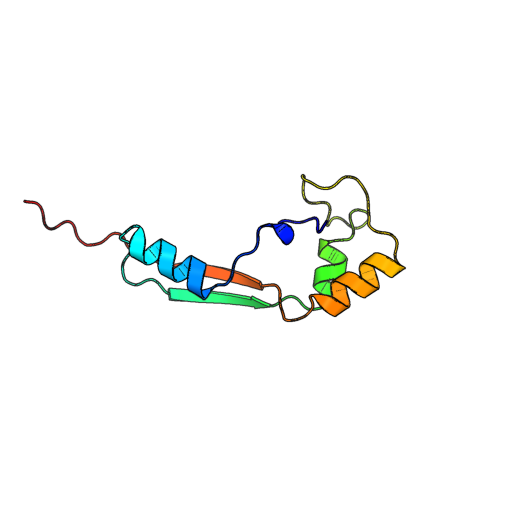 1.00 55.66 88 MET A CA 1
ATOM 619 C C . MET A 1 88 ? -19.208 7.087 28.605 1.00 55.66 88 MET A C 1
ATOM 621 O O . MET A 1 88 ? -18.126 7.083 29.186 1.00 55.66 88 MET A O 1
ATOM 625 N N . ASN A 1 89 ? -20.023 8.135 28.558 1.00 49.78 89 ASN A N 1
ATOM 626 C CA . ASN A 1 89 ? -19.960 9.316 29.400 1.00 49.78 89 ASN A CA 1
ATOM 627 C C . ASN A 1 89 ? -19.857 8.861 30.876 1.00 49.78 89 ASN A C 1
ATOM 629 O O . ASN A 1 89 ? -20.804 8.212 31.335 1.00 49.78 89 ASN A O 1
ATOM 633 N N . PRO A 1 90 ? -18.738 9.086 31.596 1.00 54.91 90 PRO A N 1
ATOM 634 C CA . PRO A 1 90 ? -18.722 8.932 33.047 1.00 54.91 90 PRO A CA 1
ATOM 635 C C . PRO A 1 90 ? -19.571 10.011 33.732 1.00 54.91 90 PRO A C 1
ATOM 637 O O . PRO A 1 90 ? -19.674 11.135 33.188 1.00 54.91 90 PRO A O 1
#

Foldseek 3Di:
DAPQCQVVDDDPVVVQVVCVVVQWAPKDWDDKDQDALVNQLCLQAVVNPNHDPPDDDHDDPVVSSVVSNVCHRPDMDIDIDTHHPDPPDD

pLDDT: mean 81.33, std 16.16, range [45.09, 96.44]

Organism: NCBI:txid358574

Secondary structure (DSSP, 8-state):
--TTTGGG---HHHHHHHHHHTT-EEEEEEEEEE--HHHHHHHH-TTTT---TT--SPPPHHHHHHHHHHHTTT-EEEEEEEEPPP----

Sequence (90 aa):
LYSACISGAIPEASYLAGLREAGLVDVAVRDRLVYDAAQLTGLLDSTTGGGCCCGEGSLPKETLARVTAALAGKVASIRVTGRKPDEMNP